Protein AF-A0A7X1JFU8-F1 (afdb_monomer_lite)

Sequence (176 aa):
MSADSRSSGAREQRTGRSLLGNIMFGAGLILVFAAMVLGGFAGVALLLELADSSFLSSVVPEDGRNAVVVGGIAFGAITGAFVPALLIGMVHGTEEKPRVRPDAAARNLLAVLVFDVFVVLLAFVLSQVGWILPGRVTSVVSVIVIGLSWIPLALAPWEKLGLGNVFGSRLSRQSD

pLDDT: mean 73.06, std 15.38, range [33.19, 90.5]

Secondary structure (DSSP, 8-state):
------------------HHHHHHHHHHHHHHHHHHHHHHHHHHHHHHHHHHHSTTTTTS-GGGHHHHHHHHHHHHHHHHHHHHHHHHHHH---SSSPPPPHHHHHHHHHHHHHHHHHHHHHHHHHHHHTTTS-HHHHHHHHHHHHHHTHHHHHHS-GGGGT-GGGT-TTSSSS--

Structure (mmCIF, N/CA/C/O backbone):
data_AF-A0A7X1JFU8-F1
#
_entry.id   AF-A0A7X1JFU8-F1
#
loop_
_atom_site.group_PDB
_atom_site.id
_atom_site.type_symbol
_atom_site.label_atom_id
_atom_site.label_alt_id
_atom_site.label_comp_id
_atom_site.label_asym_id
_atom_site.label_entity_id
_atom_site.label_seq_id
_atom_site.pdbx_PDB_ins_code
_atom_site.Cartn_x
_atom_site.Cartn_y
_atom_site.Cartn_z
_atom_site.occupancy
_atom_site.B_iso_or_equiv
_atom_site.auth_seq_id
_atom_site.auth_comp_id
_atom_site.auth_asym_id
_atom_site.auth_atom_id
_atom_site.pdbx_PDB_model_num
ATOM 1 N N . MET A 1 1 ? -10.900 -22.834 65.504 1.00 33.19 1 MET A N 1
ATOM 2 C CA . MET A 1 1 ? -11.795 -23.986 65.269 1.00 33.19 1 MET A CA 1
ATOM 3 C C . MET A 1 1 ? -12.891 -23.535 64.314 1.00 33.19 1 MET A C 1
ATOM 5 O O . MET A 1 1 ? -13.652 -22.672 64.717 1.00 33.19 1 MET A O 1
ATOM 9 N N . SER A 1 2 ? -12.876 -24.089 63.090 1.00 38.41 2 SER A N 1
ATOM 10 C CA . SER A 1 2 ? -13.948 -24.224 62.071 1.00 38.41 2 SER A CA 1
ATOM 11 C C . SER A 1 2 ? -14.728 -22.964 61.625 1.00 38.41 2 SER A C 1
ATOM 13 O O . SER A 1 2 ? -15.265 -22.250 62.452 1.00 38.41 2 SER A O 1
ATOM 15 N N . ALA A 1 3 ? -14.918 -22.644 60.341 1.00 39.84 3 ALA A N 1
ATOM 16 C CA . ALA A 1 3 ? -14.781 -23.443 59.127 1.00 39.84 3 ALA A CA 1
ATOM 17 C C . ALA A 1 3 ? -14.561 -22.548 57.889 1.00 39.84 3 ALA A C 1
ATOM 19 O O . ALA A 1 3 ? -15.413 -21.729 57.548 1.00 39.84 3 ALA A O 1
ATOM 20 N N . ASP A 1 4 ? -13.461 -22.797 57.178 1.00 41.41 4 ASP A N 1
ATOM 21 C CA . ASP A 1 4 ? -13.403 -22.674 55.723 1.00 41.41 4 ASP A CA 1
ATOM 22 C C . ASP A 1 4 ? -14.326 -23.735 55.109 1.00 41.41 4 ASP A C 1
ATOM 24 O O . ASP A 1 4 ? -14.212 -24.917 55.434 1.00 41.41 4 ASP A O 1
ATOM 28 N N . SER A 1 5 ? -15.263 -23.336 54.246 1.00 41.91 5 SER A N 1
ATOM 29 C CA . SER A 1 5 ? -15.839 -24.188 53.187 1.00 41.91 5 SER A CA 1
ATOM 30 C C . SER A 1 5 ? -16.914 -23.439 52.399 1.00 41.91 5 SER A C 1
ATOM 32 O O . SER A 1 5 ? -18.072 -23.367 52.797 1.00 41.91 5 SER A O 1
ATOM 34 N N . ARG A 1 6 ? -16.529 -22.934 51.223 1.00 38.41 6 ARG A N 1
ATOM 35 C CA . ARG A 1 6 ? -17.349 -22.966 49.997 1.00 38.41 6 ARG A CA 1
ATOM 36 C C . ARG A 1 6 ? -16.446 -22.746 48.782 1.00 38.41 6 ARG A C 1
ATOM 38 O O . ARG A 1 6 ? -16.500 -21.734 48.096 1.00 38.41 6 ARG A O 1
ATOM 45 N N . SER A 1 7 ? -15.610 -23.745 48.520 1.00 47.22 7 SER A N 1
ATOM 46 C CA . SER A 1 7 ? -15.157 -24.078 47.174 1.00 47.22 7 SER A CA 1
ATOM 47 C C . SER A 1 7 ? -16.155 -25.070 46.566 1.00 47.22 7 SER A C 1
ATOM 49 O O . SER A 1 7 ? -16.231 -26.223 46.971 1.00 47.22 7 SER A O 1
ATOM 51 N N . SER A 1 8 ? -16.970 -24.591 45.629 1.00 37.53 8 SER A N 1
ATOM 52 C CA . SER A 1 8 ? -17.656 -25.360 44.576 1.00 37.53 8 SER A CA 1
ATOM 53 C C . SER A 1 8 ? -18.393 -24.309 43.741 1.00 37.53 8 SER A C 1
ATOM 55 O O . SER A 1 8 ? -19.268 -23.626 44.257 1.00 37.53 8 SER A O 1
ATOM 57 N N . GLY A 1 9 ? -17.982 -23.966 42.525 1.00 38.97 9 GLY A N 1
ATOM 58 C CA . GLY A 1 9 ? -17.863 -24.871 41.390 1.00 38.97 9 GLY A CA 1
ATOM 59 C C . GLY A 1 9 ? -18.989 -24.523 40.406 1.00 38.97 9 GLY A C 1
ATOM 60 O O . GLY A 1 9 ? -20.130 -24.352 40.819 1.00 38.97 9 GLY A O 1
ATOM 61 N N . ALA A 1 10 ? -18.652 -24.424 39.117 1.00 38.25 10 ALA A N 1
ATOM 62 C CA . ALA A 1 10 ? -19.554 -24.223 37.973 1.00 38.25 10 ALA A CA 1
ATOM 63 C C . ALA A 1 10 ? -19.983 -22.782 37.620 1.00 38.25 10 ALA A C 1
ATOM 65 O O . ALA A 1 10 ? -21.153 -22.413 37.651 1.00 38.25 10 ALA A O 1
ATOM 66 N N . ARG A 1 11 ? -19.041 -22.022 37.059 1.00 36.59 11 ARG A N 1
ATOM 67 C CA . ARG A 1 11 ? -19.191 -21.560 35.670 1.00 36.59 11 ARG A CA 1
ATOM 68 C C . ARG A 1 11 ? -17.805 -21.267 35.121 1.00 36.59 11 ARG A C 1
ATOM 70 O O . ARG A 1 11 ? -17.355 -20.131 35.052 1.00 36.59 11 ARG A O 1
ATOM 77 N N . GLU A 1 12 ? -17.146 -22.338 34.683 1.00 40.81 12 GLU A N 1
ATOM 78 C CA . GLU A 1 12 ? -16.404 -22.247 33.433 1.00 40.81 12 GLU A CA 1
ATOM 79 C C . GLU A 1 12 ? -17.362 -21.606 32.415 1.00 40.81 12 GLU A C 1
ATOM 81 O O . GLU A 1 12 ? -18.184 -22.282 31.794 1.00 40.81 12 GLU A O 1
ATOM 86 N N . GLN A 1 13 ? -17.302 -20.283 32.255 1.00 38.22 13 GLN A N 1
ATOM 87 C CA . GLN A 1 13 ? -17.637 -19.669 30.984 1.00 38.22 13 GLN A CA 1
ATOM 88 C C . GLN A 1 13 ? -16.562 -20.162 30.023 1.00 38.22 13 GLN A C 1
ATOM 90 O O . GLN A 1 13 ? -15.590 -19.478 29.723 1.00 38.22 13 GLN A O 1
ATOM 95 N N . ARG A 1 14 ? -16.727 -21.402 29.551 1.00 44.41 14 ARG A N 1
ATOM 96 C CA . ARG A 1 14 ? -16.246 -21.767 28.231 1.00 44.41 14 ARG A CA 1
ATOM 97 C C . ARG A 1 14 ? -16.918 -20.771 27.316 1.00 44.41 14 ARG A C 1
ATOM 99 O O . ARG A 1 14 ? -18.109 -20.878 27.030 1.00 44.41 14 ARG A O 1
ATOM 106 N N . THR A 1 15 ? -16.155 -19.749 26.969 1.00 46.12 15 THR A N 1
ATOM 107 C CA . THR A 1 15 ? -16.424 -18.744 25.960 1.00 46.12 15 THR A CA 1
ATOM 108 C C . THR A 1 15 ? -16.640 -19.496 24.655 1.00 46.12 15 THR A C 1
ATOM 110 O O . THR A 1 15 ? -15.733 -19.667 23.844 1.00 46.12 15 THR A O 1
ATOM 113 N N . GLY A 1 16 ? -17.832 -20.067 24.492 1.00 45.69 16 GLY A N 1
ATOM 114 C CA . GLY A 1 16 ? -18.262 -20.661 23.248 1.00 45.69 16 GLY A CA 1
ATOM 115 C C . GLY A 1 16 ? -18.198 -19.544 22.227 1.00 45.69 16 GLY A C 1
ATOM 116 O O . GLY A 1 16 ? -18.948 -18.576 22.340 1.00 45.69 16 GLY A O 1
ATOM 117 N N . ARG A 1 17 ? -17.255 -19.639 21.284 1.00 56.78 17 ARG A N 1
ATOM 118 C CA . ARG A 1 17 ? -17.223 -18.809 20.077 1.00 56.78 17 ARG A CA 1
ATOM 119 C C . ARG A 1 17 ? -18.647 -18.767 19.529 1.00 56.78 17 ARG A C 1
ATOM 121 O O . ARG A 1 17 ? -19.142 -19.786 19.050 1.00 56.78 17 ARG A O 1
ATOM 128 N N . SER A 1 18 ? -19.339 -17.640 19.692 1.00 70.25 18 SER A N 1
ATOM 129 C CA . SER A 1 18 ? -20.735 -17.557 19.281 1.00 70.25 18 SER A CA 1
ATOM 130 C C . SER A 1 18 ? -20.777 -17.644 17.755 1.00 70.25 18 SER A C 1
ATOM 132 O O . SER A 1 18 ? -19.969 -17.019 17.067 1.00 70.25 18 SER A O 1
ATOM 134 N N . LEU A 1 19 ? -21.698 -18.445 17.215 1.00 75.25 19 LEU A N 1
ATOM 135 C CA . LEU A 1 19 ? -21.946 -18.548 15.770 1.00 75.25 19 LEU A CA 1
ATOM 136 C C . LEU A 1 19 ? -22.098 -17.159 15.131 1.00 75.25 19 LEU A C 1
ATOM 138 O O . LEU A 1 19 ? -21.559 -16.901 14.059 1.00 75.25 19 LEU A O 1
ATOM 142 N N . LEU A 1 20 ? -22.746 -16.244 15.855 1.00 79.38 20 LEU A N 1
ATOM 143 C CA . LEU A 1 20 ? -22.896 -14.845 15.475 1.00 79.38 20 LEU A CA 1
ATOM 144 C C . LEU A 1 20 ? -21.546 -14.113 15.372 1.00 79.38 20 LEU A C 1
ATOM 146 O O . LEU A 1 20 ? -21.319 -13.381 14.414 1.00 79.38 20 LEU A O 1
ATOM 150 N N . GLY A 1 21 ? -20.627 -14.347 16.312 1.00 75.69 21 GLY A N 1
ATOM 151 C CA . GLY A 1 21 ? -19.270 -13.802 16.276 1.00 75.69 21 GLY A CA 1
ATOM 152 C C . GLY A 1 21 ? -18.462 -14.300 15.076 1.00 75.69 21 GLY A C 1
ATOM 153 O O . GLY A 1 21 ? -17.788 -13.501 14.431 1.00 75.69 21 GLY A O 1
ATOM 154 N N . ASN A 1 22 ? -18.582 -15.582 14.715 1.00 82.25 22 ASN A N 1
ATOM 155 C CA . ASN A 1 22 ? -17.916 -16.133 13.528 1.00 82.25 22 ASN A CA 1
ATOM 156 C C . ASN A 1 22 ? -18.488 -15.564 12.220 1.00 82.25 22 ASN A C 1
ATOM 158 O O . ASN A 1 22 ? -17.725 -15.286 11.299 1.00 82.25 22 ASN A O 1
ATOM 162 N N . ILE A 1 23 ? -19.808 -15.361 12.139 1.00 86.50 23 ILE A N 1
ATOM 163 C CA . ILE A 1 23 ? -20.459 -14.763 10.963 1.00 86.50 23 ILE A CA 1
ATOM 164 C C . ILE A 1 23 ? -20.039 -13.301 10.804 1.00 86.50 23 ILE A C 1
ATOM 166 O O . ILE A 1 23 ? -19.637 -12.901 9.715 1.00 86.50 23 ILE A O 1
ATOM 170 N N . MET A 1 24 ? -20.068 -12.514 11.883 1.00 84.50 24 MET A N 1
ATOM 171 C CA . MET A 1 24 ? -19.648 -11.108 11.845 1.00 84.50 24 MET A CA 1
ATOM 172 C C . MET A 1 24 ? -18.155 -10.969 11.534 1.00 84.50 24 MET A C 1
ATOM 174 O O . MET A 1 24 ? -17.764 -10.089 10.771 1.00 84.50 24 MET A O 1
ATOM 178 N N . PHE A 1 25 ? -17.322 -11.868 12.065 1.00 80.06 25 PHE A N 1
ATOM 179 C CA . PHE A 1 25 ? -15.907 -11.939 11.711 1.00 80.06 25 PHE A CA 1
ATOM 180 C C . PHE A 1 25 ? -15.710 -12.278 10.228 1.00 80.06 25 PHE A C 1
ATOM 182 O O . PHE A 1 25 ? -14.954 -11.595 9.542 1.00 80.06 25 PHE A O 1
ATOM 189 N N . GLY A 1 26 ? -16.419 -13.289 9.716 1.00 86.25 26 GLY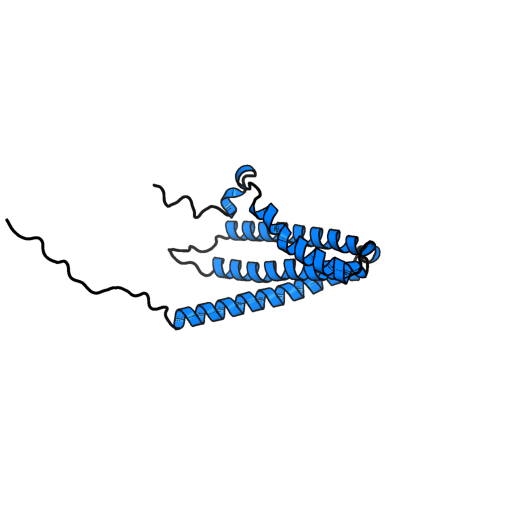 A N 1
ATOM 190 C CA . GLY A 1 26 ? -16.358 -13.687 8.310 1.00 86.25 26 GLY A CA 1
ATOM 191 C C . GLY A 1 26 ? -16.816 -12.575 7.366 1.00 86.25 26 GLY A C 1
ATOM 192 O O . GLY A 1 26 ? -16.118 -12.261 6.407 1.00 86.25 26 GLY A O 1
ATOM 193 N N . ALA A 1 27 ? -17.934 -11.918 7.675 1.00 87.19 27 ALA A N 1
ATOM 194 C CA . ALA A 1 27 ? -18.420 -10.760 6.930 1.00 87.19 27 ALA A CA 1
ATOM 195 C C . ALA A 1 27 ? -17.412 -9.600 6.955 1.00 87.19 27 ALA A C 1
ATOM 197 O O . ALA A 1 27 ? -17.140 -9.001 5.916 1.00 87.19 27 ALA A O 1
ATOM 198 N N . GLY A 1 28 ? -16.804 -9.323 8.114 1.00 82.69 28 GLY A N 1
ATOM 199 C CA . GLY A 1 28 ? -15.742 -8.326 8.240 1.00 82.69 28 GLY A CA 1
ATOM 200 C C . GLY A 1 28 ? -14.518 -8.660 7.386 1.00 82.69 28 GLY A C 1
ATOM 201 O O . GLY A 1 28 ? -13.983 -7.785 6.713 1.00 82.69 28 GLY A O 1
ATOM 202 N N . LEU A 1 29 ? -14.106 -9.928 7.350 1.00 86.12 29 LEU A N 1
ATOM 203 C CA . LEU A 1 29 ? -12.972 -10.379 6.546 1.00 86.12 29 LEU A CA 1
ATOM 204 C C . LEU A 1 29 ? -13.254 -10.279 5.042 1.00 86.12 29 LEU A C 1
ATOM 206 O O . LEU A 1 29 ? -12.397 -9.813 4.295 1.00 86.12 29 LEU A O 1
ATOM 210 N N . ILE A 1 30 ? -14.464 -10.644 4.607 1.00 90.50 30 ILE A N 1
ATOM 211 C CA . ILE A 1 30 ? -14.905 -10.475 3.215 1.00 90.50 30 ILE A CA 1
ATOM 212 C C . ILE A 1 30 ? -14.907 -8.995 2.834 1.00 90.50 30 ILE A C 1
ATOM 214 O O . ILE A 1 30 ? -14.417 -8.645 1.764 1.00 90.50 30 ILE A O 1
ATOM 218 N N . LEU A 1 31 ? -15.418 -8.124 3.708 1.00 87.25 31 LEU A N 1
ATOM 219 C CA . LEU A 1 31 ? -15.446 -6.685 3.462 1.00 87.25 31 LEU A CA 1
ATOM 220 C C . LEU A 1 31 ? -14.033 -6.111 3.310 1.00 87.25 31 LEU A C 1
ATOM 222 O O . LEU A 1 31 ? -13.773 -5.384 2.355 1.00 87.25 31 LEU A O 1
ATOM 226 N N . VAL A 1 32 ? -13.117 -6.461 4.219 1.00 86.00 32 VAL A N 1
ATOM 227 C CA . VAL A 1 32 ? -11.711 -6.034 4.142 1.00 86.00 32 VAL A CA 1
ATOM 228 C C . VAL A 1 32 ? -11.073 -6.539 2.853 1.00 86.00 32 VAL A C 1
ATOM 230 O O . VAL A 1 32 ? -10.443 -5.761 2.143 1.00 86.00 32 VAL A O 1
ATOM 233 N N . PHE A 1 33 ? -11.278 -7.810 2.507 1.00 86.50 33 PHE A N 1
ATOM 234 C CA . PHE A 1 33 ? -10.728 -8.385 1.283 1.00 86.50 33 PHE A CA 1
ATOM 235 C C . PHE A 1 33 ? -11.274 -7.695 0.026 1.00 86.50 33 PHE A C 1
ATOM 237 O O . PHE A 1 33 ? -10.503 -7.322 -0.854 1.00 86.50 33 PHE A O 1
ATOM 244 N N . ALA A 1 34 ? -12.584 -7.455 -0.041 1.00 89.44 34 ALA A N 1
ATOM 245 C CA . ALA A 1 34 ? -13.207 -6.740 -1.151 1.00 89.44 34 ALA A CA 1
ATOM 246 C C . ALA A 1 34 ? -12.649 -5.316 -1.290 1.00 89.44 34 ALA A C 1
ATOM 248 O O . ALA A 1 34 ? -12.337 -4.883 -2.398 1.00 89.44 34 ALA A O 1
ATOM 249 N N . ALA A 1 35 ? -12.466 -4.612 -0.171 1.00 87.81 35 ALA A N 1
ATOM 250 C CA . ALA A 1 35 ? -11.898 -3.271 -0.161 1.00 87.81 35 ALA A CA 1
ATOM 251 C C . ALA A 1 35 ? -10.422 -3.255 -0.600 1.00 87.81 35 ALA A C 1
ATOM 253 O O . ALA A 1 35 ? -10.032 -2.382 -1.373 1.00 87.81 35 ALA A O 1
ATOM 254 N N . MET A 1 36 ? -9.622 -4.250 -0.193 1.00 85.75 36 MET A N 1
ATOM 255 C CA . MET A 1 36 ? -8.249 -4.424 -0.690 1.00 85.75 36 MET A CA 1
ATOM 256 C C . MET A 1 36 ? -8.218 -4.674 -2.196 1.00 85.75 36 MET A C 1
ATOM 258 O O . MET A 1 36 ? -7.423 -4.063 -2.901 1.00 85.75 36 MET A O 1
ATOM 262 N N . VAL A 1 37 ? -9.078 -5.558 -2.706 1.00 88.00 37 VAL A N 1
ATOM 263 C CA . VAL A 1 37 ? -9.119 -5.878 -4.139 1.00 88.00 37 VAL A CA 1
ATOM 264 C C . VAL A 1 37 ? -9.515 -4.645 -4.953 1.00 88.00 37 VAL A C 1
ATOM 266 O O . VAL A 1 37 ? -8.812 -4.287 -5.896 1.00 88.00 37 VAL A O 1
ATOM 269 N N . LEU A 1 38 ? -10.596 -3.962 -4.566 1.00 89.12 38 LEU A N 1
ATOM 270 C CA . LEU A 1 38 ? -11.055 -2.735 -5.227 1.00 89.12 38 LEU A CA 1
ATOM 271 C C . LEU A 1 38 ? -9.997 -1.632 -5.174 1.00 89.12 38 LEU A C 1
ATOM 273 O O . LEU A 1 38 ? -9.719 -0.996 -6.189 1.00 89.12 38 LEU A O 1
ATOM 277 N N . GLY A 1 39 ? -9.382 -1.441 -4.007 1.00 87.62 39 GLY A N 1
ATOM 278 C CA . GLY A 1 39 ? -8.292 -0.497 -3.827 1.00 87.62 39 GLY A CA 1
ATOM 279 C C . GLY A 1 39 ? -7.109 -0.818 -4.732 1.00 87.62 39 GLY A C 1
ATOM 280 O O . GLY A 1 39 ? -6.622 0.070 -5.421 1.00 87.62 39 GLY A O 1
ATOM 281 N N . GLY A 1 40 ? -6.684 -2.082 -4.802 1.00 85.44 40 GLY A N 1
ATOM 282 C CA . GLY A 1 40 ? -5.590 -2.521 -5.668 1.00 85.44 40 GLY A CA 1
ATOM 283 C C . GLY A 1 40 ? -5.855 -2.221 -7.143 1.00 85.44 40 GLY A C 1
ATOM 284 O O . GLY A 1 40 ? -4.990 -1.663 -7.814 1.00 85.44 40 GLY A O 1
ATOM 285 N N . PHE A 1 41 ? -7.064 -2.504 -7.641 1.00 88.56 41 PHE A N 1
ATOM 286 C CA . PHE A 1 41 ? -7.452 -2.138 -9.009 1.00 88.56 41 PHE A CA 1
ATOM 287 C C . PHE A 1 41 ? -7.433 -0.625 -9.239 1.00 88.56 41 PHE A C 1
ATOM 289 O O . PHE A 1 41 ? -6.904 -0.176 -10.255 1.00 88.56 41 PHE A O 1
ATOM 296 N N . ALA A 1 42 ? -7.966 0.160 -8.299 1.00 88.38 42 ALA A N 1
ATOM 297 C CA . ALA A 1 42 ? -7.936 1.617 -8.386 1.00 88.38 42 ALA A CA 1
ATOM 298 C C . ALA A 1 42 ? -6.495 2.154 -8.389 1.00 88.38 42 ALA A C 1
ATOM 300 O O . ALA A 1 42 ? -6.161 3.009 -9.202 1.00 88.38 42 ALA A O 1
ATOM 301 N N . GLY A 1 43 ? -5.621 1.612 -7.539 1.00 85.12 43 GLY A N 1
ATOM 302 C CA . GLY A 1 43 ? -4.208 1.978 -7.487 1.00 85.12 43 GLY A CA 1
ATOM 303 C C . GLY A 1 43 ? -3.467 1.652 -8.782 1.00 85.12 43 GLY A C 1
ATOM 304 O O . GLY A 1 43 ? -2.722 2.489 -9.281 1.00 85.12 43 GLY A O 1
ATOM 305 N N . VAL A 1 44 ? -3.713 0.479 -9.376 1.00 86.88 44 VAL A N 1
ATOM 306 C CA . VAL A 1 44 ? -3.169 0.127 -10.700 1.00 86.88 44 VAL A CA 1
ATOM 307 C C . VAL A 1 44 ? -3.660 1.091 -11.770 1.00 86.88 44 VAL A C 1
ATOM 309 O O . VAL A 1 44 ? -2.843 1.582 -12.540 1.00 86.88 44 VAL A O 1
ATOM 312 N N . ALA A 1 45 ? -4.963 1.378 -11.815 1.00 86.75 45 ALA A N 1
ATOM 313 C CA . ALA A 1 45 ? -5.526 2.302 -12.794 1.00 86.75 45 ALA A CA 1
ATOM 314 C C . ALA A 1 45 ? -4.885 3.693 -12.678 1.00 86.75 45 ALA A C 1
ATOM 316 O O . ALA A 1 45 ? -4.429 4.225 -13.682 1.00 86.75 45 ALA A O 1
ATOM 317 N N . LEU A 1 46 ? -4.757 4.223 -11.456 1.00 84.62 46 LEU A N 1
ATOM 318 C CA . LEU A 1 46 ? -4.136 5.523 -11.197 1.00 84.62 46 LEU A CA 1
ATOM 319 C C . LEU A 1 46 ? -2.662 5.559 -11.605 1.00 84.62 46 LEU A C 1
ATOM 321 O O . LEU A 1 46 ? -2.229 6.512 -12.244 1.00 84.62 46 LEU A O 1
ATOM 325 N N . LEU A 1 47 ? -1.876 4.539 -11.246 1.00 82.56 47 LEU A N 1
ATOM 326 C CA . LEU A 1 47 ? -0.447 4.513 -11.566 1.00 82.56 47 LEU A CA 1
ATOM 327 C C . LEU A 1 47 ? -0.186 4.261 -13.054 1.00 82.56 47 LEU A C 1
ATOM 329 O O . LEU A 1 47 ? 0.745 4.845 -13.605 1.00 82.56 47 LEU A O 1
ATOM 333 N N . LEU A 1 48 ? -0.994 3.419 -13.705 1.00 83.94 48 LEU A N 1
ATOM 334 C CA . LEU A 1 48 ? -0.927 3.231 -15.153 1.00 83.94 48 LEU A CA 1
ATOM 335 C C . LEU A 1 48 ? -1.353 4.493 -15.888 1.00 83.94 48 LEU A C 1
ATOM 337 O O . LEU A 1 48 ? -0.674 4.883 -16.820 1.00 83.94 48 LEU A O 1
ATOM 341 N N . GLU A 1 49 ? -2.408 5.175 -15.449 1.00 84.56 49 GLU A N 1
ATOM 342 C CA . GLU A 1 49 ? -2.793 6.463 -16.022 1.00 84.56 49 GLU A CA 1
ATOM 343 C C . GLU A 1 49 ? -1.676 7.498 -15.843 1.00 84.56 49 GLU A C 1
ATOM 345 O O . GLU A 1 49 ? -1.358 8.222 -16.783 1.00 84.56 49 GLU A O 1
ATOM 350 N N . LEU A 1 50 ? -1.005 7.531 -14.688 1.00 79.00 50 LEU A N 1
ATOM 351 C CA . LEU A 1 50 ? 0.146 8.409 -14.466 1.00 79.00 50 LEU A CA 1
ATOM 352 C C . LEU A 1 50 ? 1.316 8.080 -15.405 1.00 79.00 50 LEU A C 1
ATOM 354 O O . LEU A 1 50 ? 1.960 8.999 -15.918 1.00 79.00 50 LEU A O 1
ATOM 358 N N . ALA A 1 51 ? 1.576 6.790 -15.632 1.00 75.38 51 ALA A N 1
ATOM 359 C CA . ALA A 1 51 ? 2.631 6.305 -16.517 1.00 75.38 51 ALA A CA 1
ATOM 360 C C . ALA A 1 51 ? 2.299 6.511 -18.006 1.00 75.38 51 ALA A C 1
ATOM 362 O O . ALA A 1 51 ? 3.184 6.870 -18.775 1.00 75.38 51 ALA A O 1
ATOM 363 N N . ASP A 1 52 ? 1.039 6.321 -18.401 1.00 74.69 52 ASP A N 1
ATOM 364 C CA . ASP A 1 52 ? 0.591 6.315 -19.796 1.00 74.69 52 ASP A CA 1
ATOM 365 C C . ASP A 1 52 ? 0.172 7.725 -20.282 1.00 74.69 52 ASP A C 1
ATOM 367 O O . ASP A 1 52 ? 0.346 8.040 -21.459 1.00 74.69 52 ASP A O 1
ATOM 371 N N . SER A 1 53 ? -0.366 8.593 -19.409 1.00 66.56 53 SER A N 1
ATOM 372 C CA . SER A 1 53 ? -0.997 9.873 -19.806 1.00 66.56 53 SER A CA 1
ATOM 373 C C . SER A 1 53 ? -0.225 11.147 -19.432 1.00 66.56 53 SER A C 1
ATOM 375 O O . SER A 1 53 ? -0.509 12.213 -19.981 1.00 66.56 53 SER A O 1
ATOM 377 N N . SER A 1 54 ? 0.760 11.078 -18.532 1.00 56.41 54 SER A N 1
ATOM 378 C CA . SER A 1 54 ? 1.474 12.262 -18.029 1.00 56.41 54 SER A CA 1
ATOM 379 C C . SER A 1 54 ? 2.973 12.215 -18.355 1.00 56.41 54 SER A C 1
ATOM 381 O O . SER A 1 54 ? 3.464 11.200 -18.835 1.00 56.41 54 SER A O 1
ATOM 383 N N . PHE A 1 55 ? 3.695 13.319 -18.118 1.00 57.00 55 PHE A N 1
ATOM 384 C CA . PHE A 1 55 ? 5.128 13.600 -18.370 1.00 57.00 55 PHE A CA 1
ATOM 385 C C . PHE A 1 55 ? 6.160 12.452 -18.198 1.00 57.00 55 PHE A C 1
ATOM 387 O O . PHE A 1 55 ? 7.313 12.613 -18.590 1.00 57.00 55 PHE A O 1
ATOM 394 N N . LEU A 1 56 ? 5.778 11.323 -17.600 1.00 54.53 56 LEU A N 1
ATOM 395 C CA . LEU A 1 56 ? 6.584 10.137 -17.330 1.00 54.53 56 LEU A CA 1
ATOM 396 C C . LEU A 1 56 ? 6.497 9.041 -18.407 1.00 54.53 56 LEU A C 1
ATOM 398 O O . LEU A 1 56 ? 7.254 8.076 -18.309 1.00 54.53 56 LEU A O 1
ATOM 402 N N . SER A 1 57 ? 5.643 9.164 -19.431 1.00 63.25 57 SER A N 1
ATOM 403 C CA . SER A 1 57 ? 5.523 8.134 -20.483 1.00 63.25 57 SER A CA 1
ATOM 404 C C . SER A 1 57 ? 6.814 7.918 -21.280 1.00 63.25 57 SER A C 1
ATOM 406 O O . SER A 1 57 ? 7.080 6.818 -21.751 1.00 63.25 57 SER A O 1
ATOM 408 N N . SER A 1 58 ? 7.666 8.943 -21.372 1.00 67.00 58 SER A N 1
ATOM 409 C CA . SER A 1 58 ? 9.014 8.845 -21.948 1.00 67.00 58 SER A CA 1
ATOM 410 C C . SER A 1 58 ? 10.063 8.287 -20.978 1.00 67.00 58 SER A C 1
ATOM 412 O O . SER A 1 58 ? 11.190 8.011 -21.386 1.00 67.00 58 SER A O 1
ATOM 414 N N . VAL A 1 59 ? 9.715 8.149 -19.696 1.00 73.50 59 VAL A N 1
ATOM 415 C CA . VAL A 1 59 ? 10.627 7.796 -18.599 1.00 73.50 59 VAL A CA 1
ATOM 416 C C . VAL A 1 59 ? 10.415 6.355 -18.132 1.00 73.50 59 VAL A C 1
ATOM 418 O O . VAL A 1 59 ? 11.361 5.715 -17.680 1.00 73.50 59 VAL A O 1
ATOM 421 N N . VAL A 1 60 ? 9.199 5.815 -18.231 1.00 72.94 60 VAL A N 1
ATOM 422 C CA . VAL A 1 60 ? 8.904 4.429 -17.842 1.00 72.94 60 VAL A CA 1
ATOM 423 C C . VAL A 1 60 ? 9.121 3.495 -19.041 1.00 72.94 60 VAL A C 1
ATOM 425 O O . VAL A 1 60 ? 8.367 3.576 -20.007 1.00 72.94 60 VAL A O 1
ATOM 428 N N . PRO A 1 61 ? 10.115 2.586 -19.006 1.00 77.62 61 PRO A N 1
ATOM 429 C CA . PRO A 1 61 ? 10.305 1.612 -20.078 1.00 77.62 61 PRO A CA 1
ATOM 430 C C . PRO A 1 61 ? 9.163 0.587 -20.089 1.00 77.62 61 PRO A C 1
ATOM 432 O O . PRO A 1 61 ? 8.618 0.249 -19.034 1.00 77.62 61 PRO A O 1
ATOM 435 N N . GLU A 1 62 ? 8.840 0.023 -21.258 1.00 77.56 62 GLU A N 1
ATOM 436 C CA . GLU A 1 62 ? 7.765 -0.978 -21.382 1.00 77.56 62 GLU A CA 1
ATOM 437 C C . GLU A 1 62 ? 7.984 -2.192 -20.463 1.00 77.56 62 GLU A C 1
ATOM 439 O O . GLU A 1 62 ? 7.069 -2.612 -19.753 1.00 77.56 62 GLU A O 1
ATOM 444 N N . ASP A 1 63 ? 9.219 -2.697 -20.382 1.00 77.81 63 ASP A N 1
ATOM 445 C CA . ASP A 1 63 ? 9.602 -3.794 -19.481 1.00 77.81 63 ASP A CA 1
ATOM 446 C C . ASP A 1 63 ? 9.507 -3.419 -17.984 1.00 77.81 63 ASP A C 1
ATOM 448 O O . ASP A 1 63 ? 9.423 -4.289 -17.112 1.00 77.81 63 ASP A O 1
ATOM 452 N N . GLY A 1 64 ? 9.472 -2.122 -17.669 1.00 75.81 64 GLY A N 1
ATOM 453 C CA . GLY A 1 64 ? 9.272 -1.568 -16.329 1.00 75.81 64 GLY A CA 1
ATOM 454 C C . GLY A 1 64 ? 7.807 -1.446 -15.910 1.00 75.81 64 GLY A C 1
ATOM 455 O O . GLY A 1 64 ? 7.519 -1.282 -14.722 1.00 75.81 64 GLY A O 1
ATOM 456 N N . ARG A 1 65 ? 6.861 -1.571 -16.849 1.00 81.31 65 ARG A N 1
ATOM 457 C CA . ARG A 1 65 ? 5.422 -1.358 -16.609 1.00 81.31 65 ARG A CA 1
ATOM 458 C C . ARG A 1 65 ? 4.839 -2.339 -15.587 1.00 81.31 65 ARG A C 1
ATOM 460 O O . ARG A 1 65 ? 3.965 -1.975 -14.805 1.00 81.31 65 ARG A O 1
ATOM 467 N N . ASN A 1 66 ? 5.388 -3.552 -15.495 1.00 79.94 66 ASN A N 1
ATOM 468 C CA . ASN A 1 66 ? 5.000 -4.518 -14.461 1.00 79.94 66 ASN A CA 1
ATOM 469 C C . ASN A 1 66 ? 5.336 -4.037 -13.040 1.00 79.94 66 ASN A C 1
ATOM 471 O O . ASN A 1 66 ? 4.579 -4.318 -12.114 1.00 79.94 66 ASN A O 1
ATOM 475 N N . ALA A 1 67 ? 6.429 -3.292 -12.847 1.00 80.31 67 ALA A N 1
ATOM 476 C CA . ALA A 1 67 ? 6.773 -2.730 -11.538 1.00 80.31 67 ALA A CA 1
ATOM 477 C C . ALA A 1 67 ? 5.752 -1.670 -11.099 1.00 80.31 67 ALA A C 1
ATOM 479 O O . ALA A 1 67 ? 5.367 -1.629 -9.931 1.00 80.31 67 ALA A O 1
ATOM 480 N N . VAL A 1 68 ? 5.258 -0.872 -12.052 1.00 82.56 68 VAL A N 1
ATOM 481 C CA . VAL A 1 68 ? 4.191 0.117 -11.839 1.00 82.56 68 VAL A CA 1
ATOM 482 C C . VAL A 1 68 ? 2.890 -0.573 -11.426 1.00 82.56 68 VAL A C 1
ATOM 484 O O . VAL A 1 68 ? 2.257 -0.156 -10.460 1.00 82.56 68 VAL A O 1
ATOM 487 N N . VAL A 1 69 ? 2.527 -1.680 -12.085 1.00 84.69 69 VAL A N 1
ATOM 488 C CA . VAL A 1 69 ? 1.356 -2.490 -11.708 1.00 84.69 69 VAL A CA 1
ATOM 489 C C . VAL A 1 69 ? 1.512 -3.070 -10.300 1.00 84.69 69 VAL A C 1
ATOM 491 O O . VAL A 1 69 ? 0.612 -2.921 -9.479 1.00 84.69 69 VAL A O 1
ATOM 494 N N . VAL A 1 70 ? 2.652 -3.692 -9.979 1.00 84.00 70 VAL A N 1
ATOM 495 C CA . VAL A 1 70 ? 2.896 -4.261 -8.639 1.00 84.00 70 VAL A CA 1
ATOM 496 C C . VAL A 1 70 ? 2.850 -3.170 -7.563 1.00 84.00 70 VAL A C 1
ATOM 498 O O . VAL A 1 70 ? 2.226 -3.364 -6.519 1.00 84.00 70 VAL A O 1
ATOM 501 N N . GLY A 1 71 ? 3.451 -2.010 -7.835 1.00 82.50 71 GLY A N 1
ATOM 502 C CA . GLY A 1 71 ? 3.368 -0.829 -6.980 1.00 82.50 71 GLY A CA 1
ATOM 503 C C . GLY A 1 71 ? 1.936 -0.352 -6.773 1.00 82.50 71 GLY A C 1
ATOM 504 O O . GLY A 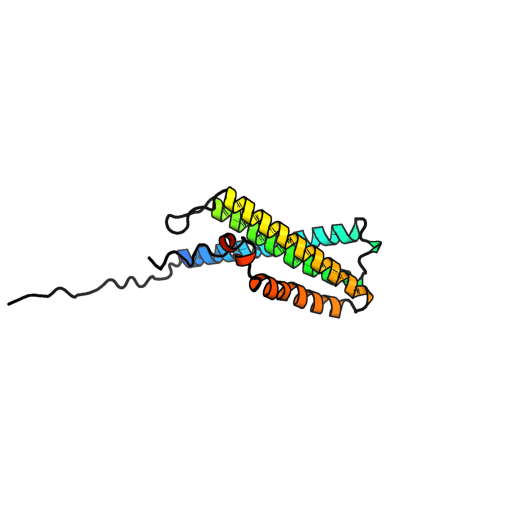1 71 ? 1.536 -0.115 -5.639 1.00 82.50 71 GLY A O 1
ATOM 505 N N . GLY A 1 72 ? 1.148 -0.284 -7.848 1.00 83.56 72 GLY A N 1
ATOM 506 C CA . GLY A 1 72 ? -0.250 0.139 -7.814 1.00 83.56 72 GLY A CA 1
ATOM 507 C C . GLY A 1 72 ? -1.137 -0.811 -7.016 1.00 83.56 72 GLY A C 1
ATOM 508 O O . GLY A 1 72 ? -1.988 -0.3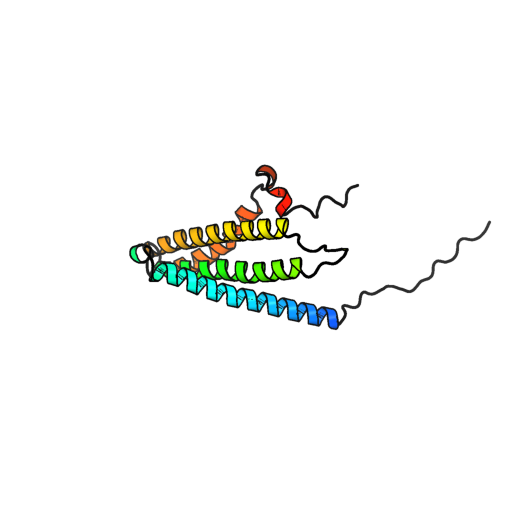48 -6.261 1.00 83.56 72 GLY A O 1
ATOM 509 N N . ILE A 1 73 ? -0.894 -2.124 -7.103 1.00 85.06 73 ILE A N 1
ATOM 510 C CA . ILE A 1 73 ? -1.573 -3.120 -6.263 1.00 85.06 73 ILE A CA 1
ATOM 511 C C . ILE A 1 73 ? -1.221 -2.891 -4.793 1.00 85.06 73 ILE A C 1
ATOM 513 O O . ILE A 1 73 ? -2.122 -2.841 -3.962 1.00 85.06 73 ILE A O 1
ATOM 517 N N . ALA A 1 74 ? 0.068 -2.755 -4.466 1.00 82.94 74 ALA A N 1
ATOM 518 C CA . ALA A 1 74 ? 0.517 -2.589 -3.086 1.00 82.94 74 ALA A CA 1
ATOM 519 C C . ALA A 1 74 ? -0.021 -1.294 -2.460 1.00 82.94 74 ALA A C 1
ATOM 521 O O . ALA A 1 74 ? -0.615 -1.343 -1.388 1.00 82.94 74 ALA A O 1
ATOM 522 N N . PHE A 1 75 ? 0.129 -0.168 -3.159 1.00 86.38 75 PHE A N 1
ATOM 523 C CA . PHE A 1 75 ? -0.448 1.127 -2.797 1.00 86.38 75 PHE A CA 1
ATOM 524 C C . PHE A 1 75 ? -1.964 1.003 -2.608 1.00 86.38 75 PHE A C 1
ATOM 526 O O . PHE A 1 75 ? -2.490 1.124 -1.504 1.00 86.38 75 PHE A O 1
ATOM 533 N N . GLY A 1 76 ? -2.667 0.651 -3.682 1.00 85.06 76 GLY A N 1
ATOM 534 C CA . GLY A 1 76 ? -4.116 0.682 -3.717 1.00 85.06 76 GLY A CA 1
ATOM 535 C C . GLY A 1 76 ? -4.767 -0.284 -2.732 1.00 85.06 76 GLY A C 1
ATOM 536 O O . GLY A 1 76 ? -5.747 0.074 -2.082 1.00 85.06 76 GLY A O 1
ATOM 537 N N . ALA A 1 77 ? -4.236 -1.499 -2.575 1.00 84.69 77 ALA A N 1
ATOM 538 C CA . ALA A 1 77 ? -4.813 -2.482 -1.661 1.00 84.69 77 ALA A CA 1
ATOM 539 C C . ALA A 1 77 ? -4.688 -2.048 -0.199 1.00 84.69 77 ALA A C 1
ATOM 541 O O . ALA A 1 77 ? -5.579 -2.314 0.609 1.00 84.69 77 ALA A O 1
ATOM 542 N N . ILE A 1 78 ? -3.604 -1.355 0.142 1.00 85.38 78 ILE A N 1
ATOM 543 C CA . ILE A 1 78 ? -3.332 -0.922 1.509 1.00 85.38 78 ILE A CA 1
ATOM 544 C C . ILE A 1 78 ? -4.185 0.285 1.846 1.00 85.38 78 ILE A C 1
ATOM 546 O O . ILE A 1 78 ? -4.916 0.231 2.836 1.00 85.38 78 ILE A O 1
ATOM 550 N N . THR A 1 79 ? -4.217 1.303 0.988 1.00 85.12 79 THR A N 1
ATOM 551 C CA . THR A 1 79 ? -5.144 2.431 1.138 1.00 85.12 79 THR A CA 1
ATOM 552 C C . THR A 1 79 ? -6.599 1.941 1.167 1.00 85.12 79 THR A C 1
ATOM 554 O O . THR A 1 79 ? -7.381 2.346 2.031 1.00 85.12 79 THR A O 1
ATOM 557 N N . GLY A 1 80 ? -6.946 1.001 0.281 1.00 85.44 80 GLY A N 1
ATOM 558 C CA . GLY A 1 80 ? -8.273 0.399 0.158 1.00 85.44 80 GLY A CA 1
ATOM 559 C C . GLY A 1 80 ? -8.728 -0.375 1.393 1.00 85.44 80 GLY A C 1
ATOM 560 O O . GLY A 1 80 ? -9.900 -0.302 1.742 1.00 85.44 80 GLY A O 1
ATOM 561 N N . ALA A 1 81 ? -7.833 -1.061 2.109 1.00 85.94 81 ALA A N 1
ATOM 562 C CA . ALA A 1 81 ? -8.155 -1.657 3.410 1.00 85.94 81 ALA A CA 1
ATOM 563 C C . ALA A 1 81 ? -8.189 -0.627 4.542 1.00 85.94 81 ALA A C 1
ATOM 565 O O . ALA A 1 81 ? -9.059 -0.677 5.418 1.00 85.94 81 ALA A O 1
ATOM 566 N N . PHE A 1 82 ? -7.212 0.279 4.562 1.00 85.06 82 PHE A N 1
ATOM 567 C CA . PHE A 1 82 ? -6.945 1.112 5.724 1.00 85.06 82 PHE A CA 1
ATOM 568 C C . PHE A 1 82 ? -7.983 2.221 5.889 1.00 85.06 82 PHE A C 1
ATOM 570 O O . PHE A 1 82 ? -8.426 2.476 7.008 1.00 85.06 82 PHE A O 1
ATOM 577 N N . VAL A 1 83 ? -8.428 2.843 4.793 1.00 84.69 83 VAL A N 1
ATOM 578 C CA . VAL A 1 83 ? -9.427 3.921 4.841 1.00 84.69 83 VAL A CA 1
ATOM 579 C C . VAL A 1 83 ? -10.769 3.428 5.408 1.00 84.69 83 VAL A C 1
ATOM 581 O O . VAL A 1 83 ? -11.238 4.018 6.386 1.00 84.69 83 VAL A O 1
ATOM 584 N N . PRO A 1 84 ? -11.380 2.329 4.920 1.00 83.12 84 PRO A N 1
ATOM 585 C CA . PRO A 1 84 ? -12.595 1.783 5.523 1.00 83.12 84 PRO A CA 1
ATOM 586 C C . PRO A 1 84 ? -12.402 1.355 6.978 1.00 83.12 84 PRO A C 1
ATOM 588 O O . PRO A 1 84 ? -13.266 1.629 7.809 1.00 83.12 84 PRO A O 1
ATOM 591 N N . ALA A 1 85 ? -11.269 0.729 7.316 1.00 85.44 85 ALA A N 1
ATOM 592 C CA . ALA A 1 85 ? -10.979 0.324 8.691 1.00 85.44 85 ALA A CA 1
ATOM 593 C C . ALA A 1 85 ? -10.905 1.530 9.643 1.00 85.44 85 ALA A C 1
ATOM 595 O O . ALA A 1 85 ? -11.446 1.482 10.751 1.00 85.44 85 ALA A O 1
ATOM 596 N N . LEU A 1 86 ? -10.290 2.628 9.198 1.00 84.88 86 LEU A N 1
ATOM 597 C CA . LEU A 1 86 ? -10.205 3.880 9.941 1.00 84.88 86 LEU A CA 1
ATOM 598 C C . LEU A 1 86 ? -11.595 4.493 10.162 1.00 84.88 86 LEU A C 1
ATOM 600 O O . LEU A 1 86 ? -11.934 4.844 11.291 1.00 84.88 86 LEU A O 1
ATOM 604 N N . LEU A 1 87 ? -12.422 4.554 9.113 1.00 84.44 87 LEU A N 1
ATOM 605 C CA . LEU A 1 87 ? -13.797 5.060 9.189 1.00 84.44 87 LEU A CA 1
ATOM 606 C C . LEU A 1 87 ? -14.662 4.218 10.135 1.00 84.44 87 LEU A C 1
ATOM 608 O O . LEU A 1 87 ? -15.372 4.765 10.980 1.00 84.44 87 LEU A O 1
ATOM 612 N N . ILE A 1 88 ? -14.561 2.888 10.055 1.00 84.75 88 ILE A N 1
ATOM 613 C CA . ILE A 1 88 ? -15.252 1.982 10.979 1.00 84.75 88 ILE A CA 1
ATOM 614 C C . ILE A 1 88 ? -14.787 2.245 12.413 1.00 84.75 88 ILE A C 1
ATOM 616 O O . ILE A 1 88 ? -15.632 2.364 13.296 1.00 84.75 88 ILE A O 1
ATOM 620 N N . GLY A 1 89 ? -13.481 2.401 12.647 1.00 81.56 89 GLY A N 1
ATOM 621 C CA . GLY A 1 89 ? -12.923 2.692 13.970 1.00 81.56 89 GLY A CA 1
ATOM 622 C C . GLY A 1 89 ? -13.333 4.054 14.542 1.00 81.56 89 GLY A C 1
ATOM 623 O O . GLY A 1 89 ? -13.406 4.211 15.761 1.00 81.56 89 GLY A O 1
ATOM 624 N N . MET A 1 90 ? -13.639 5.039 13.694 1.00 83.00 90 MET A N 1
ATOM 625 C CA . MET A 1 90 ? -14.186 6.330 14.131 1.00 83.00 90 MET A CA 1
ATOM 626 C C . MET A 1 90 ? -15.648 6.219 14.590 1.00 83.00 90 MET A C 1
ATOM 628 O O . MET A 1 90 ? -16.062 6.926 15.509 1.00 83.00 90 MET A O 1
ATOM 632 N N . VAL A 1 91 ? -16.434 5.325 13.978 1.00 85.12 91 VAL A N 1
ATOM 633 C CA . VAL A 1 91 ? -17.869 5.154 14.274 1.00 85.12 91 VAL A CA 1
ATOM 634 C C . VAL A 1 91 ? -18.108 4.127 15.387 1.00 85.12 91 VAL A C 1
ATOM 636 O O . VAL A 1 91 ? -18.926 4.347 16.283 1.00 85.12 91 VAL A O 1
ATOM 639 N N . HIS A 1 92 ? -17.379 3.014 15.360 1.00 76.69 92 HIS A N 1
ATOM 640 C CA . HIS A 1 92 ? -17.549 1.876 16.256 1.00 76.69 92 HIS A CA 1
ATOM 641 C C . HIS A 1 92 ? -16.416 1.830 17.279 1.00 76.69 92 HIS A C 1
ATOM 643 O O . HIS A 1 92 ? -15.281 1.485 16.962 1.00 76.69 92 HIS A O 1
ATOM 649 N N . GLY A 1 93 ? -16.747 2.142 18.531 1.00 74.25 93 GLY A N 1
ATOM 650 C CA . GLY A 1 93 ? -15.842 1.990 19.664 1.00 74.25 93 GLY A CA 1
ATOM 651 C C . GLY A 1 93 ? -16.609 1.563 20.907 1.00 74.25 93 GLY A C 1
ATOM 652 O O . GLY A 1 93 ? -17.773 1.929 21.079 1.00 74.25 93 GLY A O 1
ATOM 653 N N . THR A 1 94 ? -15.950 0.761 21.731 1.00 76.50 94 THR A N 1
ATOM 654 C CA . THR A 1 94 ? -16.436 0.224 23.006 1.00 76.50 94 THR A CA 1
ATOM 655 C C . THR A 1 94 ? -15.613 0.803 24.159 1.00 76.50 94 THR A C 1
ATOM 657 O O . THR A 1 94 ? -14.610 1.476 23.922 1.00 76.50 94 THR A O 1
ATOM 660 N N . GLU A 1 95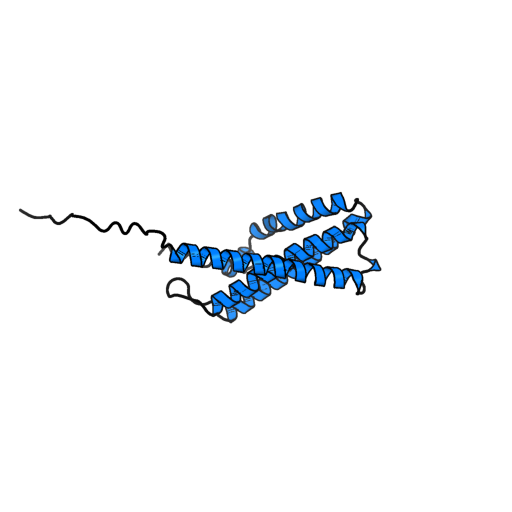 ? -15.997 0.539 25.410 1.00 70.06 95 GLU A N 1
ATOM 661 C CA . GLU A 1 95 ? -15.193 0.948 26.576 1.00 70.06 95 GLU A CA 1
ATOM 662 C C . GLU A 1 95 ? -13.779 0.337 26.549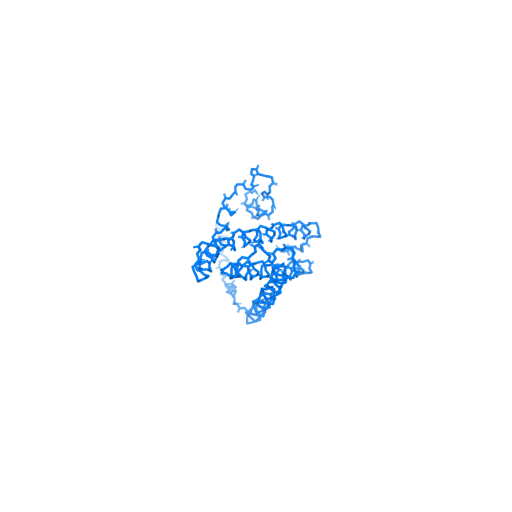 1.00 70.06 95 GLU A C 1
ATOM 664 O O . GLU A 1 95 ? -12.804 1.012 26.868 1.00 70.06 95 GLU A O 1
ATOM 669 N N . GLU A 1 96 ? -13.646 -0.906 26.071 1.00 72.94 96 GLU A N 1
ATOM 670 C CA . GLU A 1 96 ? -12.351 -1.587 25.912 1.00 72.94 96 GLU A CA 1
ATOM 671 C C . GLU A 1 96 ? -11.547 -1.104 24.691 1.00 72.94 96 GLU A C 1
ATOM 673 O O . GLU A 1 96 ? -10.315 -1.138 24.689 1.00 72.94 96 GLU A O 1
ATOM 678 N N . LYS A 1 97 ? -12.227 -0.675 23.621 1.00 73.50 97 LYS A N 1
ATOM 679 C CA . LYS A 1 97 ? -11.609 -0.156 22.392 1.00 73.50 97 LYS A CA 1
ATOM 680 C C . LYS A 1 97 ? -12.288 1.157 22.011 1.00 73.50 97 LYS A C 1
ATOM 682 O O . LYS A 1 97 ? -13.205 1.138 21.185 1.00 73.50 97 LYS A O 1
ATOM 687 N N . PRO A 1 98 ? -11.863 2.284 22.607 1.00 77.06 98 PRO A N 1
ATOM 688 C CA . PRO A 1 98 ? -12.496 3.568 22.361 1.00 77.06 98 PRO A CA 1
ATOM 689 C C . PRO A 1 98 ? -12.399 3.950 20.885 1.00 77.06 98 PRO A C 1
ATOM 691 O O . PRO A 1 98 ? -11.475 3.545 20.175 1.00 77.06 98 PRO A O 1
ATOM 694 N N . ARG A 1 99 ? -13.375 4.746 20.438 1.00 85.12 99 ARG A N 1
ATOM 695 C CA . ARG A 1 99 ? -13.439 5.252 19.063 1.00 85.12 99 ARG A CA 1
ATOM 696 C C . ARG A 1 99 ? -12.147 5.976 18.700 1.00 85.12 99 ARG A C 1
ATOM 698 O O . ARG A 1 99 ? -11.571 6.695 19.520 1.00 85.12 99 ARG A O 1
ATOM 705 N N . VAL A 1 100 ? -11.730 5.825 17.448 1.00 82.44 100 VAL A N 1
ATOM 706 C CA . VAL A 1 100 ? -10.604 6.577 16.897 1.00 82.44 100 VAL A CA 1
ATOM 707 C C . VAL A 1 100 ? -10.988 8.052 16.866 1.00 82.44 100 VAL A C 1
ATOM 709 O O . VAL A 1 100 ? -11.991 8.438 16.265 1.00 82.44 100 VAL A O 1
ATOM 712 N N . ARG A 1 101 ? -10.198 8.882 17.546 1.00 85.94 101 ARG A N 1
ATOM 713 C CA . ARG A 1 101 ? -10.412 10.327 17.565 1.00 85.94 101 ARG A CA 1
ATOM 714 C C . ARG A 1 101 ? -10.025 10.956 16.215 1.00 85.94 101 ARG A C 1
ATOM 716 O O . ARG A 1 101 ? -9.133 10.430 15.549 1.00 85.94 101 ARG A O 1
ATOM 723 N N . PRO A 1 102 ? -10.638 12.085 15.815 1.00 82.12 102 PRO A N 1
ATOM 724 C CA . PRO A 1 102 ? -10.343 12.737 14.536 1.00 82.12 102 PRO A CA 1
ATOM 725 C C . PRO A 1 102 ? -8.871 13.140 14.351 1.00 82.12 102 PRO A C 1
ATOM 727 O O . PRO A 1 102 ? -8.343 13.044 13.248 1.00 82.12 102 PRO A O 1
ATOM 730 N N . ASP A 1 103 ? -8.192 13.547 15.424 1.00 80.88 103 ASP A N 1
ATOM 731 C CA . ASP A 1 103 ? -6.762 13.882 15.426 1.00 80.88 103 ASP A CA 1
ATOM 732 C C . ASP A 1 103 ? -5.888 12.652 15.133 1.00 80.88 103 ASP A C 1
ATOM 734 O O . ASP A 1 103 ? -5.012 12.684 14.267 1.00 80.88 103 ASP A O 1
ATOM 738 N N . ALA A 1 104 ? -6.171 11.535 15.805 1.00 77.31 104 ALA A N 1
ATOM 739 C CA . ALA A 1 104 ? -5.503 10.261 15.567 1.00 77.31 104 ALA A CA 1
ATOM 740 C C . ALA A 1 104 ? -5.811 9.713 14.164 1.00 77.31 104 ALA A C 1
ATOM 742 O O . ALA A 1 104 ? -4.920 9.195 13.495 1.00 77.31 104 ALA A O 1
ATOM 743 N N . ALA A 1 105 ? -7.050 9.872 13.693 1.00 80.19 105 ALA A N 1
ATOM 744 C CA . ALA A 1 105 ? -7.470 9.485 12.353 1.00 80.19 105 ALA A CA 1
ATOM 745 C C . ALA A 1 105 ? -6.688 10.247 11.271 1.00 80.19 105 ALA A C 1
ATOM 747 O O . ALA A 1 105 ? -6.132 9.623 10.370 1.00 80.19 105 ALA A O 1
ATOM 748 N N . ALA A 1 106 ? -6.577 11.573 11.399 1.00 79.62 106 ALA A N 1
ATOM 749 C CA . ALA A 1 106 ? -5.810 12.408 10.477 1.00 79.62 106 ALA A CA 1
ATOM 750 C C . ALA A 1 106 ? -4.319 12.039 10.473 1.00 79.62 106 ALA A C 1
ATOM 752 O O . ALA A 1 106 ? -3.712 11.926 9.409 1.00 79.62 106 ALA A O 1
ATOM 753 N N . ARG A 1 107 ? -3.731 11.786 11.650 1.00 79.12 107 ARG A N 1
ATOM 754 C CA . ARG A 1 107 ? -2.331 11.352 11.759 1.00 79.12 107 ARG A CA 1
ATOM 755 C C . ARG A 1 107 ? -2.095 9.990 11.106 1.00 79.12 107 ARG A C 1
ATOM 757 O O . ARG A 1 107 ? -1.091 9.813 10.422 1.00 79.12 107 ARG A O 1
ATOM 764 N N . ASN A 1 108 ? -3.012 9.045 11.293 1.00 76.38 108 ASN A N 1
ATOM 765 C CA . ASN A 1 108 ? -2.928 7.724 10.675 1.00 76.38 108 ASN A CA 1
ATOM 766 C C . ASN A 1 108 ? -3.105 7.802 9.155 1.00 76.38 108 ASN A C 1
ATOM 768 O O . ASN A 1 108 ? -2.380 7.134 8.427 1.00 76.38 108 ASN A O 1
ATOM 772 N N . LEU A 1 109 ? -4.011 8.654 8.671 1.00 82.88 109 LEU A N 1
ATOM 773 C CA . LEU A 1 109 ? -4.173 8.903 7.241 1.00 82.88 109 LEU A CA 1
ATOM 774 C C . LEU A 1 109 ? -2.917 9.544 6.636 1.00 82.88 109 LEU A C 1
ATOM 776 O O . LEU A 1 109 ? -2.491 9.142 5.560 1.00 82.88 109 LEU A O 1
ATOM 780 N N . LEU A 1 110 ? -2.285 10.486 7.343 1.00 82.94 110 LEU A N 1
ATOM 781 C CA . LEU A 1 110 ? -1.009 11.069 6.925 1.00 82.94 110 LEU A CA 1
ATOM 782 C C . LEU A 1 110 ? 0.101 10.011 6.870 1.00 82.94 110 LEU A C 1
ATOM 784 O O . LEU A 1 110 ? 0.888 10.007 5.931 1.00 82.94 110 LEU A O 1
ATOM 788 N N . ALA A 1 111 ? 0.158 9.104 7.848 1.00 80.31 111 ALA A N 1
ATOM 789 C CA . ALA A 1 111 ? 1.125 8.010 7.847 1.00 80.31 111 ALA A CA 1
ATOM 790 C C . ALA A 1 111 ? 0.922 7.073 6.646 1.00 80.31 111 ALA A C 1
ATOM 792 O O . ALA A 1 111 ? 1.900 6.713 5.996 1.00 80.31 111 ALA A O 1
ATOM 793 N N . VAL A 1 112 ? -0.332 6.738 6.318 1.00 81.69 112 VAL A N 1
ATOM 794 C CA . VAL A 1 112 ? -0.668 5.973 5.106 1.00 81.69 112 VAL A CA 1
ATOM 795 C C . VAL A 1 112 ? -0.273 6.740 3.853 1.00 81.69 112 VAL A C 1
ATOM 797 O O . VAL A 1 112 ? 0.370 6.168 2.991 1.00 81.69 1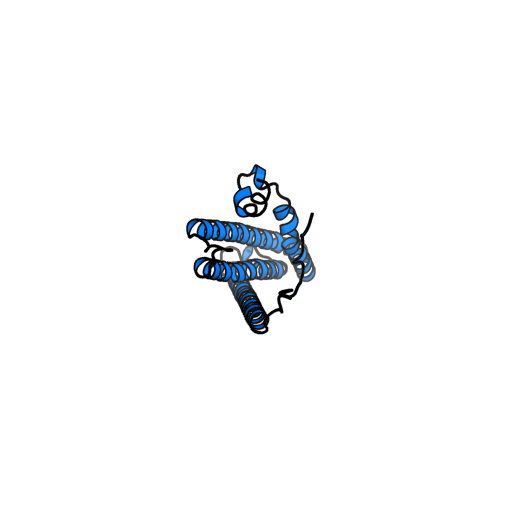12 VAL A O 1
ATOM 800 N N . LEU A 1 113 ? -0.547 8.042 3.773 1.00 82.62 113 LEU A N 1
ATOM 801 C CA . LEU A 1 113 ? -0.167 8.850 2.615 1.00 82.62 113 LEU A CA 1
ATOM 802 C C . LEU A 1 113 ? 1.356 8.894 2.412 1.00 82.62 113 LEU A C 1
ATOM 804 O O . LEU A 1 113 ? 1.839 8.747 1.294 1.00 82.62 113 LEU A O 1
ATOM 808 N N . VAL A 1 114 ? 2.129 9.083 3.484 1.00 85.38 114 VAL A N 1
ATOM 809 C CA . VAL A 1 114 ? 3.601 9.051 3.425 1.00 85.38 114 VAL A CA 1
ATOM 810 C C . VAL A 1 114 ? 4.089 7.676 2.973 1.00 85.38 114 VAL A C 1
ATOM 812 O O . VAL A 1 114 ? 5.006 7.575 2.158 1.00 85.38 114 VAL A O 1
ATOM 815 N N . PHE A 1 115 ? 3.461 6.623 3.488 1.00 81.50 115 PHE A N 1
ATOM 816 C CA . PHE A 1 115 ? 3.754 5.257 3.097 1.00 81.50 115 PHE A CA 1
ATOM 817 C C . PHE A 1 115 ? 3.442 5.006 1.607 1.00 81.50 115 PHE A C 1
ATOM 819 O O . PHE A 1 115 ? 4.265 4.457 0.876 1.00 81.50 115 PHE A O 1
ATOM 826 N N . ASP A 1 116 ? 2.298 5.482 1.136 1.00 82.19 116 ASP A N 1
ATOM 827 C CA . ASP A 1 116 ? 1.845 5.374 -0.246 1.00 82.19 116 ASP A CA 1
ATOM 828 C C . ASP A 1 116 ? 2.810 6.086 -1.203 1.00 82.19 116 ASP A C 1
ATOM 830 O O . ASP A 1 116 ? 3.223 5.515 -2.213 1.00 82.19 116 ASP A O 1
ATOM 834 N N . VAL A 1 117 ? 3.265 7.293 -0.843 1.00 85.62 117 VAL A N 1
ATOM 835 C CA . VAL A 1 117 ? 4.305 8.019 -1.590 1.00 85.62 117 VAL A CA 1
ATOM 836 C C . VAL A 1 117 ? 5.592 7.199 -1.679 1.00 85.62 117 VAL A C 1
ATOM 838 O O . VAL A 1 117 ? 6.193 7.116 -2.750 1.00 85.62 117 VAL A O 1
ATOM 841 N N . PHE A 1 118 ? 6.010 6.555 -0.587 1.00 84.31 118 PHE A N 1
ATOM 842 C CA . PHE A 1 118 ? 7.180 5.679 -0.597 1.00 84.31 118 PHE A CA 1
ATOM 843 C C . PHE A 1 118 ? 7.008 4.493 -1.560 1.00 84.31 118 PHE A C 1
ATOM 845 O O . PHE A 1 118 ? 7.920 4.215 -2.338 1.00 84.31 118 PHE A O 1
ATOM 852 N N . VAL A 1 119 ? 5.846 3.830 -1.571 1.00 82.94 119 VAL A N 1
ATOM 853 C CA . VAL A 1 119 ? 5.570 2.719 -2.504 1.00 82.94 119 VAL A CA 1
ATOM 854 C C . VAL A 1 119 ? 5.585 3.184 -3.951 1.00 82.94 119 VAL A C 1
ATOM 856 O O . VAL A 1 119 ? 6.170 2.505 -4.793 1.00 82.94 119 VAL A O 1
ATOM 859 N N . VAL A 1 120 ? 4.993 4.342 -4.248 1.00 83.06 120 VAL A N 1
ATOM 860 C CA . VAL A 1 120 ? 4.999 4.917 -5.599 1.00 83.06 120 VAL A CA 1
ATOM 861 C C . VAL A 1 120 ? 6.428 5.211 -6.054 1.00 83.06 120 VAL A C 1
ATOM 863 O O . VAL A 1 120 ? 6.810 4.825 -7.159 1.00 83.06 120 VAL A O 1
ATOM 866 N N . LEU A 1 121 ? 7.248 5.829 -5.198 1.00 85.69 121 LEU A N 1
ATOM 867 C CA . LEU A 1 121 ? 8.658 6.085 -5.499 1.00 85.69 121 LEU A CA 1
ATOM 868 C C . LEU A 1 121 ? 9.434 4.786 -5.725 1.00 85.69 121 LEU A C 1
ATOM 870 O O . LEU A 1 121 ? 10.209 4.686 -6.674 1.00 85.69 121 LEU A O 1
ATOM 874 N N . LEU A 1 122 ? 9.213 3.778 -4.883 1.00 83.94 122 LEU A N 1
ATOM 875 C CA . LEU A 1 122 ? 9.872 2.484 -5.005 1.00 83.94 122 LEU A CA 1
ATOM 876 C C . LEU A 1 122 ? 9.478 1.776 -6.307 1.00 83.94 122 LEU A C 1
ATOM 878 O O . LEU A 1 122 ? 10.345 1.277 -7.021 1.00 83.94 122 LEU A O 1
ATOM 882 N N . ALA A 1 123 ? 8.188 1.780 -6.647 1.00 82.94 123 ALA A N 1
ATOM 883 C CA . ALA A 1 123 ? 7.672 1.237 -7.898 1.00 82.94 123 ALA A CA 1
ATOM 884 C C . ALA A 1 123 ? 8.262 1.959 -9.113 1.00 82.94 123 ALA A C 1
ATOM 886 O O . ALA A 1 123 ? 8.651 1.315 -10.087 1.00 82.94 123 ALA A O 1
ATOM 887 N N . PHE A 1 124 ? 8.400 3.284 -9.034 1.00 83.75 124 PHE A N 1
ATOM 888 C CA . PHE A 1 124 ? 9.049 4.070 -10.072 1.00 83.75 124 PHE A CA 1
ATOM 889 C C . PHE A 1 124 ? 10.526 3.691 -10.227 1.00 83.75 124 PHE A C 1
ATOM 891 O O . PHE A 1 124 ? 10.946 3.359 -11.332 1.00 83.75 124 PHE A O 1
ATOM 898 N N . VAL A 1 125 ? 11.306 3.644 -9.143 1.00 84.31 125 VAL A N 1
ATOM 899 C CA . VAL A 1 125 ? 12.723 3.230 -9.183 1.00 84.31 125 VAL A CA 1
ATOM 900 C C . VAL A 1 125 ? 12.875 1.826 -9.775 1.00 84.31 125 VAL A C 1
ATOM 902 O O . VAL A 1 125 ? 13.732 1.600 -10.625 1.00 84.31 125 VAL A O 1
ATOM 905 N N . LEU A 1 126 ? 12.013 0.890 -9.379 1.00 82.81 126 LEU A N 1
ATOM 906 C CA . LEU A 1 126 ? 12.016 -0.474 -9.905 1.00 82.81 126 LEU A CA 1
ATOM 907 C C . LEU A 1 126 ? 11.590 -0.545 -11.372 1.00 82.81 126 LEU A C 1
ATOM 909 O O . LEU A 1 126 ? 12.119 -1.369 -12.112 1.00 82.81 126 LEU A O 1
ATOM 913 N N . SER A 1 127 ? 10.692 0.331 -11.824 1.00 81.25 127 SER A N 1
ATOM 914 C CA . SER A 1 127 ? 10.327 0.405 -13.241 1.00 81.25 127 SER A CA 1
ATOM 915 C C . SER A 1 127 ? 11.535 0.751 -14.114 1.00 81.25 127 SER A C 1
ATOM 917 O O . SER A 1 127 ? 11.698 0.180 -15.188 1.00 81.25 127 SER A O 1
ATOM 919 N N . GLN A 1 128 ? 12.451 1.589 -13.618 1.00 84.38 128 GLN A N 1
ATOM 920 C CA . GLN A 1 128 ? 13.674 1.945 -14.342 1.00 84.38 128 GLN A CA 1
ATOM 921 C C . GLN A 1 128 ? 14.619 0.749 -14.514 1.00 84.38 128 GLN A C 1
ATOM 923 O O . GLN A 1 128 ? 15.375 0.692 -15.479 1.00 84.38 128 GLN A O 1
ATOM 928 N N . VAL A 1 129 ? 14.544 -0.254 -13.635 1.00 79.44 129 VAL A N 1
ATOM 929 C CA . VAL A 1 129 ? 15.304 -1.507 -13.780 1.00 79.44 129 VAL A CA 1
ATOM 930 C C . VAL A 1 129 ? 14.866 -2.288 -15.028 1.00 79.44 129 VAL A C 1
ATOM 932 O O . VAL A 1 129 ? 15.658 -3.051 -15.579 1.00 79.44 129 VAL A O 1
ATOM 935 N N . GLY A 1 130 ? 13.657 -2.034 -15.542 1.00 74.00 130 GLY A N 1
ATOM 936 C CA . GLY A 1 130 ? 13.185 -2.550 -16.828 1.00 74.00 130 GLY A CA 1
ATOM 937 C C . GLY A 1 130 ? 14.032 -2.124 -18.034 1.00 74.00 130 GLY A C 1
ATOM 938 O O . GLY A 1 130 ? 14.003 -2.806 -19.047 1.00 74.00 130 GLY A O 1
ATOM 939 N N . TRP A 1 131 ? 14.853 -1.070 -17.932 1.00 76.44 131 TRP A N 1
ATOM 940 C CA . TRP A 1 131 ? 15.846 -0.745 -18.969 1.00 76.44 131 TRP A CA 1
ATOM 941 C C . TRP A 1 131 ? 16.950 -1.802 -19.100 1.00 76.44 131 TRP A C 1
ATOM 943 O O . TRP A 1 131 ? 17.592 -1.905 -20.142 1.00 76.44 131 TRP A O 1
ATOM 953 N N . ILE A 1 132 ? 17.210 -2.549 -18.026 1.00 80.81 132 ILE A N 1
ATOM 954 C CA . ILE A 1 132 ? 18.349 -3.466 -17.905 1.00 80.81 132 ILE A CA 1
ATOM 955 C C . ILE A 1 132 ? 17.873 -4.923 -17.878 1.00 80.81 132 ILE A C 1
ATOM 957 O O . ILE A 1 132 ? 18.582 -5.811 -18.354 1.00 80.81 132 ILE A O 1
ATOM 961 N N . LEU A 1 133 ? 16.690 -5.188 -17.315 1.00 74.62 133 LEU A N 1
ATOM 962 C CA . LEU A 1 133 ? 16.161 -6.536 -17.124 1.00 74.62 133 LEU A CA 1
ATOM 963 C C . LEU A 1 133 ? 14.843 -6.782 -17.877 1.00 74.62 133 LEU A C 1
ATOM 965 O O . LEU A 1 133 ? 13.987 -5.900 -17.913 1.00 74.62 133 LEU A O 1
ATOM 969 N N . PRO A 1 134 ? 14.618 -8.017 -18.379 1.00 78.44 134 PRO A N 1
ATOM 970 C CA . PRO A 1 134 ? 13.353 -8.401 -19.001 1.00 78.44 134 PRO A CA 1
ATOM 971 C C . PRO A 1 134 ? 12.180 -8.276 -18.024 1.00 78.44 134 PRO A C 1
ATOM 973 O O . PRO A 1 134 ? 12.303 -8.667 -16.856 1.00 78.44 134 PRO A O 1
ATOM 976 N N . GLY A 1 135 ? 11.002 -7.873 -18.509 1.00 72.44 135 GLY A N 1
ATOM 977 C CA . GLY A 1 135 ? 9.848 -7.566 -17.656 1.00 72.44 135 GLY A CA 1
ATOM 978 C C . GLY A 1 135 ? 9.391 -8.672 -16.688 1.00 72.44 135 GLY A C 1
ATOM 979 O O . GLY A 1 135 ? 8.820 -8.369 -15.637 1.00 72.44 135 GLY A O 1
ATOM 980 N N . ARG A 1 136 ? 9.669 -9.957 -16.970 1.00 76.75 136 ARG A N 1
ATOM 981 C CA . ARG A 1 136 ? 9.394 -11.067 -16.026 1.00 76.75 136 ARG A CA 1
ATOM 982 C C . ARG A 1 136 ? 10.289 -11.015 -14.789 1.00 76.75 136 ARG A C 1
ATOM 984 O O . ARG A 1 136 ? 9.809 -11.237 -13.681 1.00 76.75 136 ARG A O 1
ATOM 991 N N . VAL A 1 137 ? 11.575 -10.717 -14.971 1.00 77.44 137 VAL A N 1
ATOM 992 C CA . VAL A 1 137 ? 12.533 -10.627 -13.862 1.00 77.44 137 VAL A CA 1
ATOM 993 C C . VAL A 1 137 ? 12.260 -9.363 -13.058 1.00 77.44 137 VAL A C 1
ATOM 995 O O . VAL A 1 137 ? 12.174 -9.429 -11.835 1.00 77.44 137 VAL A O 1
ATOM 998 N N . THR A 1 138 ? 11.997 -8.246 -13.739 1.00 74.19 138 THR A N 1
ATOM 999 C CA . THR A 1 138 ? 11.601 -6.978 -13.114 1.00 74.19 138 THR A CA 1
ATOM 1000 C C . THR A 1 138 ? 10.351 -7.141 -12.252 1.00 74.19 138 THR A C 1
ATOM 1002 O O . THR A 1 138 ? 10.310 -6.629 -11.136 1.00 74.19 138 THR A O 1
ATOM 1005 N N . SER A 1 139 ? 9.361 -7.927 -12.693 1.00 73.38 139 SER A N 1
ATOM 1006 C CA . SER A 1 139 ? 8.166 -8.221 -11.893 1.00 73.38 139 SER A CA 1
ATOM 1007 C C . SER A 1 139 ? 8.488 -8.994 -10.611 1.00 73.38 139 SER A C 1
ATOM 1009 O O . SER A 1 139 ? 8.013 -8.618 -9.542 1.00 73.38 139 SER A O 1
ATOM 1011 N N . VAL A 1 140 ? 9.289 -10.062 -10.694 1.00 78.19 140 VAL A N 1
ATOM 1012 C CA . VAL A 1 140 ? 9.660 -10.871 -9.518 1.00 78.19 140 VAL A CA 1
ATOM 1013 C C . VAL A 1 140 ? 10.470 -10.038 -8.528 1.00 78.19 140 VAL A C 1
ATOM 1015 O O . VAL A 1 140 ? 10.161 -10.021 -7.338 1.00 78.19 140 VAL A O 1
ATOM 1018 N N . VAL A 1 141 ? 11.456 -9.288 -9.025 1.00 78.38 141 VAL A N 1
ATOM 1019 C CA . VAL A 1 141 ? 12.252 -8.362 -8.212 1.00 78.38 141 VAL A CA 1
ATOM 1020 C C . VAL A 1 141 ? 11.350 -7.320 -7.562 1.00 78.38 141 VAL A C 1
ATOM 1022 O O . VAL A 1 141 ? 11.499 -7.056 -6.375 1.00 78.38 141 VAL A O 1
ATOM 1025 N N . SER A 1 142 ? 10.370 -6.783 -8.289 1.00 75.75 142 SER A N 1
ATOM 1026 C CA . SER A 1 142 ? 9.458 -5.777 -7.744 1.00 75.75 142 SER A CA 1
ATOM 1027 C C . SER A 1 142 ? 8.601 -6.323 -6.613 1.00 75.75 142 SER A C 1
ATOM 1029 O O . SER A 1 142 ? 8.498 -5.682 -5.574 1.00 75.75 142 SER A O 1
ATOM 1031 N N . VAL A 1 143 ? 8.040 -7.526 -6.766 1.00 80.12 143 VAL A N 1
ATOM 1032 C CA . VAL A 1 143 ? 7.261 -8.177 -5.701 1.00 80.12 143 VAL A CA 1
ATOM 1033 C C . VAL A 1 143 ? 8.121 -8.408 -4.461 1.00 80.12 143 VAL A C 1
ATOM 1035 O O . VAL A 1 143 ? 7.672 -8.133 -3.352 1.00 80.12 143 VAL A O 1
ATOM 1038 N N . ILE A 1 144 ? 9.361 -8.870 -4.636 1.00 80.31 144 ILE A N 1
ATOM 1039 C CA . ILE A 1 144 ? 10.287 -9.113 -3.524 1.00 80.31 144 ILE A CA 1
ATOM 1040 C C . ILE A 1 144 ? 10.671 -7.797 -2.848 1.00 80.31 144 ILE A C 1
ATOM 1042 O O . ILE A 1 144 ? 10.574 -7.683 -1.632 1.00 80.31 144 ILE A O 1
ATOM 1046 N N . VAL A 1 145 ? 11.090 -6.790 -3.611 1.00 80.25 145 VAL A N 1
ATOM 1047 C CA . VAL A 1 145 ? 11.569 -5.519 -3.060 1.00 80.25 145 VAL A CA 1
ATOM 1048 C C . VAL A 1 145 ? 10.427 -4.759 -2.397 1.00 80.25 145 VAL A C 1
ATOM 1050 O O . VAL A 1 145 ? 10.575 -4.341 -1.254 1.00 80.25 145 VAL A O 1
ATOM 1053 N N . ILE A 1 146 ? 9.269 -4.640 -3.049 1.00 79.31 146 ILE A N 1
ATOM 1054 C CA . ILE A 1 146 ? 8.088 -3.998 -2.459 1.00 79.31 146 ILE A CA 1
ATOM 1055 C C . ILE A 1 146 ? 7.610 -4.808 -1.252 1.00 79.31 146 ILE A C 1
ATOM 1057 O O . ILE A 1 146 ? 7.407 -4.229 -0.191 1.00 79.31 146 ILE A O 1
ATOM 1061 N N . GLY A 1 147 ? 7.505 -6.134 -1.360 1.00 76.00 147 GLY A N 1
ATOM 1062 C CA . GLY A 1 147 ? 7.061 -7.018 -0.278 1.00 76.00 147 GLY A CA 1
ATOM 1063 C C . GLY A 1 147 ? 8.012 -7.109 0.922 1.00 76.00 147 GLY A C 1
ATOM 1064 O O . GLY A 1 147 ? 7.552 -7.355 2.033 1.00 76.00 147 GLY A O 1
ATOM 1065 N N . LEU A 1 148 ? 9.315 -6.865 0.744 1.00 79.19 148 LEU A N 1
ATOM 1066 C CA . LEU A 1 148 ? 10.311 -6.870 1.827 1.00 79.19 148 LEU A CA 1
ATOM 1067 C C . LEU A 1 148 ? 10.718 -5.469 2.301 1.00 79.19 148 LEU A C 1
ATOM 1069 O O . LEU A 1 148 ? 11.318 -5.353 3.369 1.00 79.19 148 LEU A O 1
ATOM 1073 N N . SER A 1 149 ? 10.367 -4.404 1.570 1.00 74.00 149 SER A N 1
ATOM 1074 C CA . SER A 1 149 ? 10.666 -3.004 1.936 1.00 74.00 149 SER A CA 1
ATOM 1075 C C . SER A 1 149 ? 10.152 -2.607 3.326 1.00 74.00 149 SER A C 1
ATOM 1077 O O . SER A 1 149 ? 10.693 -1.718 3.982 1.00 74.00 149 SER A O 1
ATOM 1079 N N . TRP A 1 150 ? 9.150 -3.333 3.809 1.00 70.88 150 TRP A N 1
ATOM 1080 C CA . TRP A 1 150 ? 8.531 -3.191 5.117 1.00 70.88 150 TRP A CA 1
ATOM 1081 C C . TRP A 1 150 ? 9.412 -3.662 6.266 1.00 70.88 150 TRP A C 1
ATOM 1083 O O . TRP A 1 150 ? 9.222 -3.201 7.382 1.00 70.88 150 TRP A O 1
ATOM 1093 N N . ILE A 1 151 ? 10.360 -4.575 6.031 1.00 72.94 151 ILE A N 1
ATOM 1094 C CA . ILE A 1 151 ? 11.205 -5.136 7.094 1.00 72.94 151 ILE A CA 1
ATOM 1095 C C . ILE A 1 151 ? 12.147 -4.063 7.660 1.00 72.94 151 ILE A C 1
ATOM 1097 O O . ILE A 1 151 ? 12.111 -3.838 8.870 1.00 72.94 151 ILE A O 1
ATOM 1101 N N . PRO A 1 152 ? 12.936 -3.333 6.845 1.00 65.62 152 PRO A N 1
ATOM 1102 C CA . PRO A 1 152 ? 13.711 -2.198 7.342 1.00 65.62 152 PRO A CA 1
ATOM 1103 C C . PRO A 1 152 ? 12.830 -1.125 7.981 1.00 65.62 152 PRO A C 1
ATOM 1105 O O . PRO A 1 152 ? 13.208 -0.546 8.994 1.00 65.62 152 PRO A O 1
ATOM 1108 N N . LEU A 1 153 ? 11.644 -0.887 7.412 1.00 68.12 153 LEU A N 1
ATOM 1109 C CA . LEU A 1 153 ? 10.697 0.093 7.930 1.00 68.12 153 LEU A CA 1
ATOM 1110 C C . LEU A 1 153 ? 10.173 -0.329 9.313 1.00 68.12 153 LEU A C 1
ATOM 1112 O O . LEU A 1 153 ? 10.134 0.480 10.224 1.00 68.12 153 LEU A O 1
ATOM 1116 N N . ALA A 1 154 ? 9.852 -1.600 9.529 1.00 67.81 154 ALA A N 1
ATOM 1117 C CA . ALA A 1 154 ? 9.400 -2.115 10.821 1.00 67.81 154 ALA A CA 1
ATOM 1118 C C . ALA A 1 154 ? 10.517 -2.135 11.877 1.00 67.81 154 ALA A C 1
ATOM 1120 O O . ALA A 1 154 ? 10.250 -1.932 13.058 1.00 67.81 154 ALA A O 1
ATOM 1121 N N . LEU A 1 155 ? 11.763 -2.366 11.453 1.00 71.50 155 LEU A N 1
ATOM 1122 C CA . LEU A 1 155 ? 12.936 -2.405 12.329 1.00 71.50 155 LEU A CA 1
ATOM 1123 C C . LEU A 1 155 ? 13.542 -1.020 12.598 1.00 71.50 155 LEU A C 1
ATOM 1125 O O . LEU A 1 155 ? 14.429 -0.895 13.446 1.00 71.50 155 LEU A O 1
ATOM 1129 N N . ALA A 1 156 ? 13.099 0.018 11.885 1.00 71.25 156 ALA A N 1
ATOM 1130 C CA . ALA A 1 156 ? 13.591 1.368 12.094 1.00 71.25 156 ALA A CA 1
ATOM 1131 C C . ALA A 1 156 ? 13.246 1.834 13.522 1.00 71.25 156 ALA A C 1
ATOM 1133 O O . ALA A 1 156 ? 12.118 1.645 13.982 1.00 71.25 156 ALA A O 1
ATOM 1134 N N . PRO A 1 157 ? 14.190 2.456 14.251 1.00 65.62 157 PRO A N 1
ATOM 1135 C CA . PRO A 1 157 ? 13.964 2.895 15.622 1.00 65.62 157 PRO A CA 1
ATOM 1136 C C . PRO A 1 157 ? 13.107 4.172 15.639 1.00 65.62 157 PRO A C 1
ATOM 1138 O O . PRO A 1 157 ? 13.598 5.262 15.933 1.00 65.62 157 PRO A O 1
ATOM 1141 N N . TRP A 1 158 ? 11.812 4.039 15.332 1.00 69.38 158 TRP A N 1
ATOM 1142 C CA . TRP A 1 158 ? 10.824 5.128 15.286 1.00 69.38 158 TRP A CA 1
ATOM 1143 C C . TRP A 1 158 ? 10.743 5.923 16.590 1.00 69.38 158 TRP A C 1
ATOM 1145 O O . TRP A 1 158 ? 10.412 7.108 16.591 1.00 69.38 158 TRP A O 1
ATOM 1155 N N . GLU A 1 159 ? 11.092 5.282 17.701 1.00 63.69 159 GLU A N 1
ATOM 1156 C CA . GLU A 1 159 ? 11.226 5.875 19.031 1.00 63.69 159 GLU A CA 1
ATOM 1157 C C . GLU A 1 159 ? 12.271 6.997 19.054 1.00 63.69 159 GLU A C 1
ATOM 1159 O O . GLU A 1 159 ? 12.020 8.065 19.607 1.00 63.69 159 GLU A O 1
ATOM 1164 N N . LYS A 1 160 ? 13.406 6.804 18.369 1.00 65.75 160 LYS A N 1
ATOM 1165 C CA . LYS A 1 160 ? 14.479 7.805 18.256 1.00 65.75 160 LYS A CA 1
ATOM 1166 C C . LYS A 1 160 ? 14.113 8.959 17.318 1.00 65.75 160 LYS A C 1
ATOM 1168 O O . LYS A 1 160 ? 14.751 10.003 17.365 1.00 65.75 160 LYS A O 1
ATOM 1173 N N . LEU A 1 161 ? 13.082 8.774 16.493 1.00 58.38 161 LEU A N 1
ATOM 1174 C CA . LEU A 1 161 ? 12.547 9.769 15.559 1.00 58.38 161 LEU A CA 1
ATOM 1175 C C . LEU A 1 161 ? 11.293 10.481 16.105 1.00 58.38 161 LEU A C 1
ATOM 1177 O O . LEU A 1 161 ? 10.647 11.229 15.377 1.00 58.38 161 LEU A O 1
ATOM 1181 N N . GLY A 1 162 ? 10.913 10.242 17.368 1.00 53.81 162 GLY A N 1
ATOM 1182 C CA . GLY A 1 162 ? 9.737 10.868 17.989 1.00 53.81 162 GLY A CA 1
ATOM 1183 C C . GLY A 1 162 ? 8.383 10.324 17.500 1.00 53.81 162 GLY A C 1
ATOM 1184 O O . GLY A 1 162 ? 7.335 10.900 17.793 1.00 53.81 162 GLY A O 1
ATOM 1185 N N . LEU A 1 163 ? 8.379 9.202 16.772 1.00 56.31 163 LEU A N 1
ATOM 1186 C CA . LEU A 1 163 ? 7.190 8.576 16.174 1.00 56.31 163 LEU A CA 1
ATOM 1187 C C . LEU A 1 163 ? 6.668 7.357 16.960 1.00 56.31 163 LEU A C 1
ATOM 1189 O O . LEU A 1 163 ? 5.630 6.802 16.602 1.00 56.31 163 LEU A O 1
ATOM 1193 N N . GLY A 1 164 ? 7.320 6.977 18.067 1.00 52.16 164 GLY A N 1
ATOM 1194 C CA . GLY A 1 164 ? 6.976 5.791 18.873 1.00 52.16 164 GLY A CA 1
ATOM 1195 C C . GLY A 1 164 ? 5.516 5.721 19.358 1.00 52.16 164 GLY A C 1
ATOM 1196 O O . GLY A 1 164 ? 4.947 4.637 19.474 1.00 52.16 164 GLY A O 1
ATOM 1197 N N . ASN A 1 165 ? 4.847 6.865 19.537 1.00 51.94 165 ASN A N 1
ATOM 1198 C CA . ASN A 1 165 ? 3.448 6.911 19.985 1.00 51.94 165 ASN A CA 1
ATOM 1199 C C . ASN A 1 165 ? 2.414 6.478 18.926 1.00 51.94 165 ASN A C 1
ATOM 1201 O O . ASN A 1 165 ? 1.249 6.301 19.276 1.00 51.94 165 ASN A O 1
ATOM 1205 N N . VAL A 1 166 ? 2.801 6.314 17.654 1.00 54.28 166 VAL A N 1
ATOM 1206 C CA . VAL A 1 166 ? 1.887 5.851 16.586 1.00 54.28 166 VAL A CA 1
ATOM 1207 C C . VAL A 1 166 ? 1.695 4.332 16.631 1.00 54.28 166 VAL A C 1
ATOM 1209 O O . VAL A 1 166 ? 0.607 3.845 16.342 1.00 54.28 166 VAL A O 1
ATOM 1212 N N . PHE A 1 167 ? 2.717 3.587 17.062 1.00 50.56 167 PHE A N 1
ATOM 1213 C CA . PHE A 1 167 ? 2.705 2.119 17.068 1.00 50.56 167 PHE A CA 1
ATOM 1214 C C . PHE A 1 167 ? 2.691 1.497 18.479 1.00 50.56 167 PHE A C 1
ATOM 1216 O O . PHE A 1 167 ? 2.323 0.333 18.621 1.00 50.56 167 PHE A O 1
ATOM 1223 N N . GLY A 1 168 ? 3.050 2.250 19.529 1.00 42.69 168 GLY A N 1
ATOM 1224 C CA . GLY A 1 168 ? 3.401 1.684 20.841 1.00 42.69 168 GLY A CA 1
ATOM 1225 C C . GLY A 1 168 ? 2.430 1.883 22.013 1.00 42.69 168 GLY A C 1
ATOM 1226 O O . GLY A 1 168 ? 2.729 1.426 23.113 1.00 42.69 168 GLY A O 1
ATOM 1227 N N . SER A 1 169 ? 1.264 2.518 21.859 1.00 39.72 169 SER A N 1
ATOM 1228 C CA . SER A 1 169 ? 0.440 2.904 23.029 1.00 39.72 169 SER A CA 1
ATOM 1229 C C . SER A 1 169 ? -0.321 1.765 23.739 1.00 39.72 169 SER A C 1
ATOM 1231 O O . SER A 1 169 ? -1.148 2.036 24.608 1.00 39.72 169 SER A O 1
ATOM 1233 N N . ARG A 1 170 ? -0.049 0.487 23.430 1.00 44.97 170 ARG A N 1
ATOM 1234 C CA . ARG A 1 170 ? -0.665 -0.667 24.122 1.00 44.97 170 ARG A CA 1
ATOM 1235 C C . ARG A 1 170 ? 0.267 -1.510 24.988 1.00 44.97 170 ARG A C 1
ATOM 1237 O O . ARG A 1 170 ? -0.241 -2.381 25.683 1.00 44.97 170 ARG A O 1
ATOM 1244 N N . LEU A 1 171 ? 1.576 -1.265 24.994 1.00 46.94 171 LEU A N 1
ATOM 1245 C CA . LEU A 1 171 ? 2.512 -2.101 25.764 1.00 46.94 171 LEU A CA 1
ATOM 1246 C C . LEU A 1 171 ? 2.916 -1.523 27.127 1.00 46.94 171 LEU A C 1
ATOM 1248 O O . LEU A 1 171 ? 3.484 -2.246 27.932 1.00 46.94 171 LEU A O 1
ATOM 1252 N N . SER A 1 172 ? 2.582 -0.267 27.435 1.00 43.00 172 SER A N 1
ATOM 1253 C CA . SER A 1 172 ? 3.044 0.409 28.660 1.00 43.00 172 SER A CA 1
ATOM 1254 C C . SER A 1 172 ? 1.991 0.565 29.765 1.00 43.00 172 SER A C 1
ATOM 1256 O O . SER A 1 172 ? 2.227 1.288 30.725 1.00 43.00 172 SER A O 1
ATOM 1258 N N . ARG A 1 173 ? 0.830 -0.101 29.673 1.00 43.50 173 ARG A N 1
ATOM 1259 C CA . ARG A 1 173 ? -0.238 -0.006 30.695 1.00 43.50 173 ARG A CA 1
ATOM 1260 C C . ARG A 1 173 ? -0.491 -1.308 31.461 1.00 43.50 173 ARG A C 1
ATOM 1262 O O . ARG A 1 173 ? -1.612 -1.554 31.892 1.00 43.50 173 ARG A O 1
ATOM 1269 N N . GLN A 1 174 ? 0.537 -2.148 31.586 1.00 42.44 174 GLN A N 1
ATOM 1270 C CA . GLN A 1 174 ? 0.491 -3.390 32.371 1.00 42.44 174 GLN A CA 1
ATOM 1271 C C . GLN A 1 174 ? 1.654 -3.515 33.372 1.00 42.44 174 GLN A C 1
ATOM 1273 O O . GLN A 1 174 ? 1.964 -4.604 33.845 1.00 42.44 174 GLN A O 1
ATOM 1278 N N . SER A 1 175 ? 2.284 -2.393 33.708 1.00 41.59 175 SER A N 1
ATOM 1279 C CA . SER A 1 175 ? 3.236 -2.283 34.809 1.00 41.59 175 SER A CA 1
ATOM 1280 C C . SER A 1 175 ? 3.017 -0.931 35.478 1.00 41.59 175 SER A C 1
ATOM 1282 O O . SER A 1 175 ? 3.656 0.043 35.093 1.00 41.59 175 SER A O 1
ATOM 1284 N N . ASP A 1 176 ? 1.979 -0.866 36.308 1.00 38.06 176 ASP A N 1
ATOM 1285 C CA . ASP A 1 176 ? 1.917 -0.138 37.587 1.00 38.06 176 ASP A CA 1
ATOM 1286 C C . ASP A 1 176 ? 0.523 -0.319 38.208 1.00 38.06 176 ASP A C 1
ATOM 1288 O O . ASP A 1 176 ? -0.489 -0.055 37.512 1.00 38.06 176 ASP A O 1
#

Foldseek 3Di:
DDDDDDDDDDDPPPVPCDPVNVVVVVVLVVQLQVLLVVQLVVLLVVLVCCCCPDPNVVPQDPLLNLLSSLLSSLLRSCCSNVVVVLVCQQVDADPVGGRQDPVLSVVVVVVSVVVNVVSNVLSSVLSNCSVVDGSVVSNVVSCCCSVCVVVCVVVPPVVVVVNCVNPPPPPPPPDD

Radius of gyration: 23.34 Å; chains: 1; bounding box: 41×39×87 Å

Organism: NCBI:txid2759956